Protein AF-A0A849X5H7-F1 (afdb_monomer)

Sequence (108 aa):
YPITALIFTGTVLFTLFVLSKVDNKVFGKMHEYEAWVVFRGGEPLARTQVMHAFQASDLELAHLMVTDSDEGVCQVHARYFTTEARHLRMQASLWGVPMVERIDIKVL

Foldseek 3Di:
DVVVVVVVVVVVVVVVVVVVVVCCVVQPFWWKKKKKWKFAAPDVVLVVQLVVLQVDVQKAWPDWDWDQDPRRIIIIITITTGHPVSVVVSVVSNVVRPGTPDMDMDID

Radius of gyration: 21.08 Å; Cα contacts (8 Å, |Δi|>4): 146; chains: 1; bounding box: 39×29×69 Å

Nearest PDB structures (foldseek):
  2wvd-assembly2_B  TM=7.084E-01  e=2.158E-05  Helicobacter pylori 26695
  2wve-assembly1_B  TM=6.774E-01  e=1.587E-05  Helicobacter pylori 26695
  2wvb-assembly1_B  TM=7.109E-01  e=3.316E-05  Helicobacter pylori 26695
  6mrj-assembly1_B  TM=7.290E-01  e=3.526E-05  Helicobacter pylori 26695
  3pht-assembly1_A-2  TM=7.326E-01  e=3.316E-05  Helicobacter pylori

Secondary structure (DSSP, 8-state):
-HHHHHHHHHHHHHHHHHHHHHHHHHS--PEEEEEEEEEESS-HHHHHHHHHHH--TT-EEEEEEEEE-TTSEEEEEEEEEE-HHHHHHHHHHHHTSTTEEEEEEEE-

pLDDT: mean 75.51, std 9.95, range [47.53, 88.44]

Mean predicted aligned error: 11.9 Å

Structure (mmCIF, N/CA/C/O backbone):
data_AF-A0A849X5H7-F1
#
_entry.id   AF-A0A849X5H7-F1
#
loop_
_atom_site.group_PDB
_atom_site.id
_atom_site.type_symbol
_atom_site.label_atom_id
_atom_site.label_alt_id
_atom_site.label_comp_id
_atom_site.label_asym_id
_atom_site.label_entity_id
_atom_site.label_seq_id
_atom_site.pdbx_PDB_ins_code
_atom_site.Cartn_x
_atom_site.Cartn_y
_atom_site.Cartn_z
_atom_site.occupancy
_atom_site.B_iso_or_equiv
_atom_site.auth_seq_id
_atom_site.auth_comp_id
_atom_site.auth_asym_id
_atom_site.auth_atom_id
_atom_site.pdbx_PDB_model_num
ATOM 1 N N . TYR A 1 1 ? 24.917 -16.546 -45.394 1.00 59.28 1 TYR A N 1
ATOM 2 C CA . TYR A 1 1 ? 25.220 -16.459 -43.951 1.00 59.28 1 TYR A CA 1
ATOM 3 C C . TYR A 1 1 ? 25.167 -15.054 -43.325 1.00 59.28 1 TYR A C 1
ATOM 5 O O . TYR A 1 1 ? 24.784 -15.004 -42.163 1.00 59.28 1 TYR A O 1
ATOM 13 N N . PRO A 1 2 ? 25.469 -13.915 -43.996 1.00 67.19 2 PRO A N 1
ATOM 14 C CA . PRO A 1 2 ? 25.395 -12.601 -43.327 1.00 67.19 2 PRO A CA 1
ATOM 15 C C . PRO A 1 2 ? 23.954 -12.094 -43.131 1.00 67.19 2 PRO A C 1
ATOM 17 O O . PRO A 1 2 ? 23.637 -11.479 -42.119 1.00 67.19 2 PRO A O 1
ATOM 20 N N . ILE A 1 3 ? 23.054 -12.418 -44.065 1.00 68.31 3 ILE A N 1
ATOM 21 C CA . ILE A 1 3 ? 21.649 -11.975 -44.045 1.00 68.31 3 ILE A CA 1
ATOM 22 C C . ILE A 1 3 ? 20.880 -12.609 -42.876 1.00 68.31 3 ILE A C 1
ATOM 24 O O . ILE A 1 3 ? 20.147 -11.930 -42.167 1.00 68.31 3 ILE A O 1
ATOM 28 N N . THR A 1 4 ? 21.095 -13.901 -42.623 1.00 68.50 4 THR A N 1
ATOM 29 C CA . THR A 1 4 ? 20.470 -14.631 -41.510 1.00 68.50 4 THR A CA 1
ATOM 30 C C . THR A 1 4 ? 20.924 -14.118 -40.144 1.00 68.50 4 THR A C 1
ATOM 32 O O . THR A 1 4 ? 20.111 -14.048 -39.229 1.00 68.50 4 THR A O 1
ATOM 35 N N . ALA A 1 5 ? 22.190 -13.707 -40.012 1.00 68.31 5 ALA A N 1
ATOM 36 C CA . ALA A 1 5 ? 22.697 -13.094 -38.785 1.00 68.31 5 ALA A CA 1
ATOM 37 C C . ALA A 1 5 ? 22.058 -11.718 -38.539 1.00 68.31 5 ALA A C 1
ATOM 39 O O . ALA A 1 5 ? 21.645 -11.426 -37.424 1.00 68.31 5 ALA A O 1
ATOM 40 N N . LEU A 1 6 ? 21.896 -10.912 -39.591 1.00 71.88 6 LEU A N 1
ATOM 41 C CA . LEU A 1 6 ? 21.296 -9.580 -39.503 1.00 71.88 6 LEU A CA 1
ATOM 42 C C . LEU A 1 6 ? 19.806 -9.638 -39.132 1.00 71.88 6 LEU A C 1
ATOM 44 O O . LEU A 1 6 ? 19.346 -8.861 -38.295 1.00 71.88 6 LEU A O 1
ATOM 48 N N . ILE A 1 7 ? 19.077 -10.611 -39.690 1.00 75.88 7 ILE A N 1
ATOM 49 C CA . ILE A 1 7 ? 17.691 -10.897 -39.302 1.00 75.88 7 ILE A CA 1
ATOM 50 C C . ILE A 1 7 ? 17.639 -11.310 -37.829 1.00 75.88 7 ILE A C 1
ATOM 52 O O . ILE A 1 7 ? 16.872 -10.718 -37.076 1.00 75.88 7 ILE A O 1
ATOM 56 N N . PHE A 1 8 ? 18.494 -12.249 -37.401 1.00 77.81 8 PHE A N 1
ATOM 57 C CA . PHE A 1 8 ? 18.531 -12.730 -36.018 1.00 77.81 8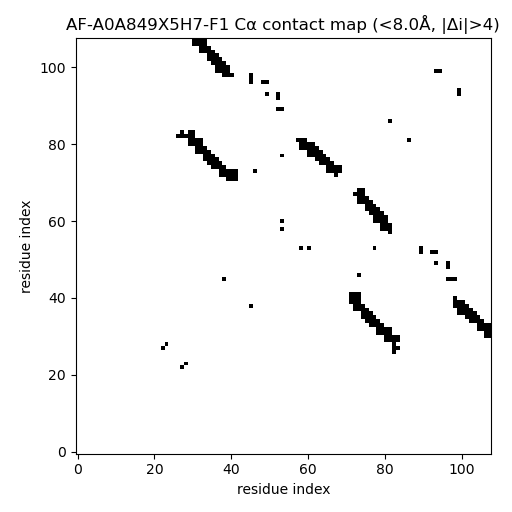 PHE A CA 1
ATOM 58 C C . PHE A 1 8 ? 18.783 -11.594 -35.017 1.00 77.81 8 PHE A C 1
ATOM 60 O O . PHE A 1 8 ? 18.003 -11.420 -34.081 1.00 77.81 8 PHE A O 1
ATOM 67 N N . THR A 1 9 ? 19.806 -10.766 -35.247 1.00 77.81 9 THR A N 1
ATOM 68 C CA . THR A 1 9 ? 20.123 -9.618 -34.386 1.00 77.81 9 THR A CA 1
ATOM 69 C C . THR A 1 9 ? 18.980 -8.603 -34.344 1.00 77.81 9 THR A C 1
ATOM 71 O O . THR A 1 9 ? 18.647 -8.110 -33.267 1.00 77.81 9 THR A O 1
ATOM 74 N N . GLY A 1 10 ? 18.328 -8.337 -35.482 1.00 80.38 10 GLY A N 1
ATOM 75 C CA . GLY A 1 10 ? 17.154 -7.467 -35.551 1.00 80.38 10 GLY A CA 1
ATOM 76 C C . GLY A 1 10 ? 15.984 -7.991 -34.717 1.00 80.38 10 GLY A C 1
ATOM 77 O O . GLY A 1 10 ? 15.417 -7.248 -33.918 1.00 80.38 10 GLY A O 1
ATOM 78 N N . THR A 1 11 ? 15.664 -9.284 -34.827 1.00 80.94 11 THR A N 1
ATOM 79 C CA . THR A 1 11 ? 14.618 -9.913 -34.004 1.00 80.94 11 THR A CA 1
ATOM 80 C C . THR A 1 11 ? 14.959 -9.918 -32.521 1.00 80.94 11 THR A C 1
ATOM 82 O O . THR A 1 11 ? 14.075 -9.652 -31.711 1.00 80.94 11 THR A O 1
ATOM 85 N N . VAL A 1 12 ? 16.215 -10.163 -32.136 1.00 82.62 12 VAL A N 1
ATOM 86 C CA . VAL A 1 12 ? 16.622 -10.157 -30.721 1.00 82.62 12 VAL A CA 1
ATOM 87 C C . VAL A 1 12 ? 16.511 -8.749 -30.138 1.00 82.62 12 VAL A C 1
ATOM 89 O O . VAL A 1 12 ? 15.903 -8.579 -29.084 1.00 82.62 12 VAL A O 1
ATOM 92 N N . LEU A 1 13 ? 17.003 -7.725 -30.841 1.00 80.12 13 LEU A N 1
ATOM 93 C CA . LEU A 1 13 ? 16.878 -6.330 -30.406 1.00 80.12 13 LEU A CA 1
ATOM 94 C C . LEU A 1 13 ? 15.419 -5.874 -30.343 1.00 80.12 13 LEU A C 1
ATOM 96 O O . LEU A 1 13 ? 15.034 -5.200 -29.393 1.00 80.12 13 LEU A O 1
ATOM 100 N N . PHE A 1 14 ? 14.593 -6.271 -31.312 1.00 79.31 14 PHE A N 1
ATOM 101 C CA . PHE A 1 14 ? 13.166 -5.961 -31.299 1.00 79.31 14 PHE A CA 1
ATOM 102 C C . PHE A 1 14 ? 12.450 -6.650 -30.135 1.00 79.31 14 PHE A C 1
ATOM 104 O O . PHE A 1 14 ? 11.667 -6.014 -29.437 1.00 79.31 14 PHE A O 1
ATOM 111 N N . THR A 1 15 ? 12.763 -7.919 -29.865 1.00 77.50 15 THR A N 1
ATOM 112 C CA . THR A 1 15 ? 12.190 -8.655 -28.730 1.00 77.50 15 THR A CA 1
ATOM 113 C C . THR A 1 15 ? 12.609 -8.025 -27.406 1.00 77.50 15 THR A C 1
ATOM 115 O O . THR A 1 15 ? 11.761 -7.809 -26.550 1.00 77.50 15 THR A O 1
ATOM 118 N N . LEU A 1 16 ? 13.880 -7.642 -27.254 1.00 75.94 16 LEU A N 1
ATOM 119 C CA . LEU A 1 16 ? 14.368 -6.929 -26.071 1.00 75.94 16 LEU A CA 1
ATOM 120 C C . LEU A 1 16 ? 13.740 -5.538 -25.926 1.00 75.94 16 LEU A C 1
ATOM 122 O O . LEU A 1 16 ? 13.417 -5.129 -24.816 1.00 75.94 16 LEU A O 1
ATOM 126 N N . PHE A 1 17 ? 13.517 -4.817 -27.026 1.0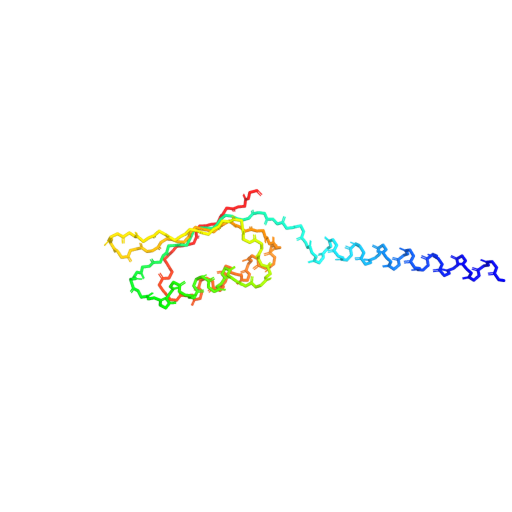0 75.31 17 PHE A N 1
ATOM 127 C CA . PHE A 1 17 ? 12.853 -3.514 -27.013 1.00 75.31 17 PHE A CA 1
ATOM 128 C C . PHE A 1 17 ? 11.374 -3.627 -26.634 1.00 75.31 17 PHE A C 1
ATOM 130 O O . PHE A 1 17 ? 10.880 -2.836 -25.832 1.00 75.31 17 PHE A O 1
ATOM 137 N N . VAL A 1 18 ? 10.667 -4.618 -27.182 1.00 70.88 18 VAL A N 1
ATOM 138 C CA . VAL A 1 18 ? 9.273 -4.902 -26.830 1.00 70.88 18 VAL A CA 1
ATOM 139 C C . VAL A 1 18 ? 9.188 -5.359 -25.383 1.00 70.88 18 VAL A C 1
ATOM 141 O O . VAL A 1 18 ? 8.353 -4.830 -24.662 1.00 70.88 18 VAL A O 1
ATOM 144 N N . LEU A 1 19 ? 10.075 -6.248 -24.928 1.00 62.44 19 LEU A N 1
ATOM 145 C CA . LEU A 1 19 ? 10.157 -6.635 -23.523 1.00 62.44 19 LEU A CA 1
ATOM 146 C C . LEU A 1 19 ? 10.424 -5.416 -22.647 1.00 62.44 19 LEU A C 1
ATOM 148 O O . LEU A 1 19 ? 9.649 -5.195 -21.742 1.00 62.44 19 LEU A O 1
ATOM 152 N N . SER A 1 20 ? 11.388 -4.552 -22.967 1.00 59.03 20 SER A N 1
ATOM 153 C CA . SER A 1 20 ? 11.660 -3.319 -22.211 1.00 59.03 20 SER A CA 1
ATOM 154 C C . SER A 1 20 ? 10.470 -2.349 -22.187 1.00 59.03 20 SER A C 1
ATOM 156 O O . SER A 1 20 ? 10.182 -1.734 -21.163 1.00 59.03 20 SER A O 1
ATOM 158 N N . LYS A 1 21 ? 9.734 -2.215 -23.294 1.00 59.50 21 LYS A N 1
ATOM 159 C CA . LYS A 1 21 ? 8.521 -1.385 -23.372 1.00 59.50 21 LYS A CA 1
ATOM 160 C C . LYS A 1 21 ? 7.347 -1.998 -22.619 1.00 59.50 21 LYS A C 1
ATOM 162 O O . LYS A 1 21 ? 6.560 -1.245 -22.058 1.00 59.50 21 LYS A O 1
ATOM 167 N N . VAL A 1 22 ? 7.208 -3.321 -22.637 1.00 56.09 22 VAL A N 1
ATOM 168 C CA . VAL A 1 22 ? 6.199 -4.063 -21.876 1.00 56.09 22 VAL A CA 1
ATOM 169 C C . VAL A 1 22 ? 6.542 -4.011 -20.396 1.00 56.09 22 VAL A C 1
ATOM 171 O O . VAL A 1 22 ? 5.661 -3.706 -19.612 1.00 56.09 22 VAL A O 1
ATOM 174 N N . ASP A 1 23 ? 7.807 -4.173 -20.026 1.00 49.28 23 ASP A N 1
ATOM 175 C CA . ASP A 1 23 ? 8.326 -4.017 -18.669 1.00 49.28 23 ASP A CA 1
ATOM 176 C C . ASP A 1 23 ? 7.982 -2.616 -18.151 1.00 4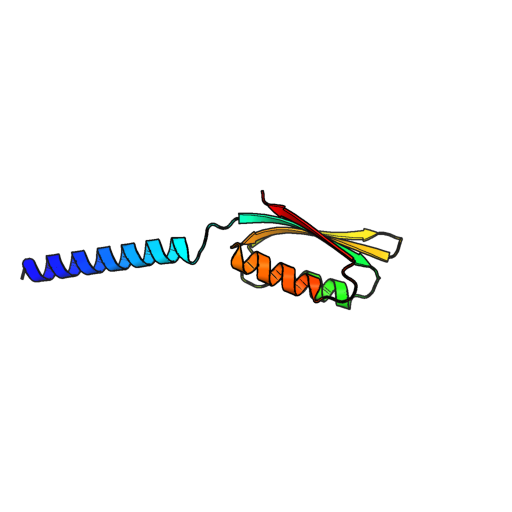9.28 23 ASP A C 1
ATOM 178 O O . ASP A 1 23 ? 7.231 -2.479 -17.201 1.00 49.28 23 ASP A O 1
ATOM 182 N N . ASN A 1 24 ? 8.293 -1.559 -18.903 1.00 49.31 24 ASN A N 1
ATOM 183 C CA . ASN A 1 24 ? 7.961 -0.176 -18.530 1.00 49.31 24 ASN A CA 1
ATOM 184 C C . ASN A 1 24 ? 6.443 0.147 -18.530 1.00 49.31 24 ASN A C 1
ATOM 186 O O . ASN A 1 24 ? 6.010 1.162 -17.986 1.00 49.31 24 ASN A O 1
ATOM 190 N N . LYS A 1 25 ? 5.613 -0.687 -19.173 1.00 48.47 25 LYS A N 1
ATOM 191 C CA . LYS A 1 25 ? 4.146 -0.526 -19.237 1.00 48.47 25 LYS A CA 1
ATOM 192 C C . LYS A 1 25 ? 3.409 -1.426 -18.234 1.00 48.47 25 LYS A C 1
ATOM 194 O O . LYS A 1 25 ? 2.271 -1.122 -17.892 1.00 48.47 25 LYS A O 1
ATOM 199 N N . VAL A 1 26 ? 4.043 -2.507 -17.773 1.00 47.53 26 VAL A N 1
ATOM 200 C CA . VAL A 1 26 ? 3.524 -3.496 -16.812 1.00 47.53 26 VAL A CA 1
ATOM 201 C C . VAL A 1 26 ? 4.079 -3.231 -15.406 1.00 47.53 26 VAL A C 1
ATOM 203 O O . VAL A 1 26 ? 3.306 -3.238 -14.453 1.00 47.53 26 VAL A O 1
ATOM 206 N N . PHE A 1 27 ? 5.353 -2.851 -15.271 1.00 49.28 27 PHE A N 1
ATOM 207 C CA . PHE A 1 27 ? 5.927 -2.151 -14.110 1.00 49.28 27 PHE A CA 1
ATOM 208 C C . PHE A 1 27 ? 5.587 -0.662 -14.170 1.00 49.28 27 PHE A C 1
ATOM 210 O O . PHE A 1 27 ? 6.461 0.202 -14.086 1.00 49.28 27 PHE A O 1
ATOM 217 N N . GLY A 1 28 ? 4.298 -0.367 -14.384 1.00 55.34 28 GLY A N 1
ATOM 218 C CA . GLY A 1 28 ? 3.779 0.991 -14.475 1.00 55.34 28 GLY A CA 1
ATOM 219 C C . GLY A 1 28 ? 4.398 1.853 -13.386 1.00 55.34 28 GLY A C 1
ATOM 220 O O . GLY A 1 28 ? 4.374 1.442 -12.230 1.00 55.34 28 GLY A O 1
ATOM 221 N N . LYS A 1 29 ? 5.019 2.967 -13.804 1.00 65.25 29 LYS A N 1
ATOM 222 C CA . LYS A 1 29 ? 5.744 3.943 -12.976 1.00 65.25 29 LYS A CA 1
ATOM 223 C C . LYS A 1 29 ? 5.402 3.779 -11.499 1.00 65.25 29 LYS A C 1
ATOM 225 O O . LYS A 1 29 ? 4.270 4.049 -11.105 1.00 65.25 29 LYS A O 1
ATOM 230 N N . MET A 1 30 ? 6.352 3.281 -10.712 1.00 71.81 30 MET A N 1
ATOM 231 C CA . MET A 1 30 ? 6.138 3.210 -9.275 1.00 71.81 30 MET A CA 1
ATOM 232 C C . MET A 1 30 ? 5.888 4.627 -8.777 1.00 71.81 30 MET A C 1
ATOM 234 O O . MET A 1 30 ? 6.693 5.530 -9.008 1.00 71.81 30 MET A O 1
ATOM 238 N N . HIS A 1 31 ? 4.731 4.812 -8.163 1.00 75.94 31 HIS A N 1
ATOM 239 C CA . HIS A 1 31 ? 4.358 6.052 -7.525 1.00 75.94 31 HIS A CA 1
ATOM 240 C C . HIS A 1 31 ? 4.643 5.919 -6.044 1.00 75.94 31 HIS A C 1
ATOM 242 O O . HIS A 1 31 ? 4.489 4.846 -5.449 1.00 75.94 31 HIS A O 1
ATOM 248 N N . GLU A 1 32 ? 5.087 7.023 -5.471 1.00 84.00 32 GLU A N 1
ATOM 249 C CA . GLU A 1 32 ? 5.252 7.125 -4.044 1.00 84.00 32 GLU A CA 1
ATOM 250 C C . GLU A 1 32 ? 3.899 7.460 -3.420 1.00 84.00 32 GLU A C 1
ATOM 252 O O . GLU A 1 32 ? 3.248 8.441 -3.784 1.00 84.00 32 GLU A O 1
ATOM 257 N N . TYR A 1 33 ? 3.465 6.619 -2.489 1.00 84.38 33 TYR A N 1
ATOM 258 C CA . TYR A 1 33 ? 2.233 6.811 -1.746 1.00 84.38 33 TYR A CA 1
ATOM 259 C C . TYR A 1 33 ? 2.541 6.955 -0.266 1.00 84.38 33 TYR A C 1
ATOM 261 O O . TYR A 1 33 ? 3.378 6.251 0.301 1.00 84.38 33 TYR A O 1
ATOM 269 N N . GLU A 1 34 ? 1.801 7.847 0.367 1.00 87.44 34 GLU A N 1
ATOM 270 C CA . GLU A 1 34 ? 1.775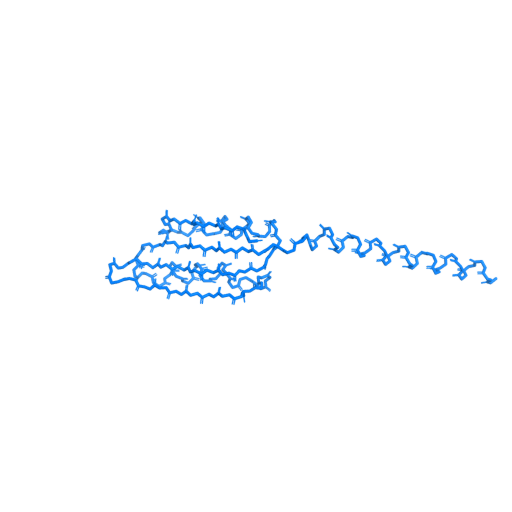 8.046 1.801 1.00 87.44 34 GLU A CA 1
ATOM 271 C C . GLU A 1 34 ? 0.343 7.795 2.280 1.00 87.44 34 GLU A C 1
ATOM 273 O O . GLU A 1 34 ? -0.595 8.446 1.820 1.00 87.44 34 GLU A O 1
ATOM 278 N N . ALA A 1 35 ? 0.155 6.802 3.146 1.00 86.50 35 ALA A N 1
ATOM 279 C CA . ALA A 1 35 ? -1.147 6.388 3.648 1.00 86.50 35 ALA A CA 1
ATOM 280 C C . ALA A 1 35 ? -1.213 6.516 5.171 1.00 86.50 35 ALA A C 1
ATOM 282 O O . ALA A 1 35 ? -0.300 6.095 5.883 1.00 86.50 35 ALA A O 1
ATOM 283 N N . TRP A 1 36 ? -2.333 7.040 5.659 1.00 88.44 36 TRP A N 1
ATOM 284 C CA . TRP A 1 36 ? -2.706 7.071 7.066 1.00 88.44 36 TRP A CA 1
ATOM 285 C C . TRP A 1 36 ? -3.991 6.274 7.235 1.00 88.44 36 TRP A C 1
ATOM 287 O O . TRP A 1 36 ? -5.034 6.636 6.695 1.00 88.44 36 TRP A O 1
ATOM 297 N N . VAL A 1 37 ? -3.914 5.184 7.985 1.00 86.06 37 VAL A N 1
ATOM 298 C CA . VAL A 1 37 ? -5.059 4.337 8.311 1.00 86.06 37 VAL A CA 1
ATOM 299 C C . VAL A 1 37 ? -5.371 4.526 9.783 1.00 86.06 37 VAL A C 1
ATOM 301 O O . VAL A 1 37 ? 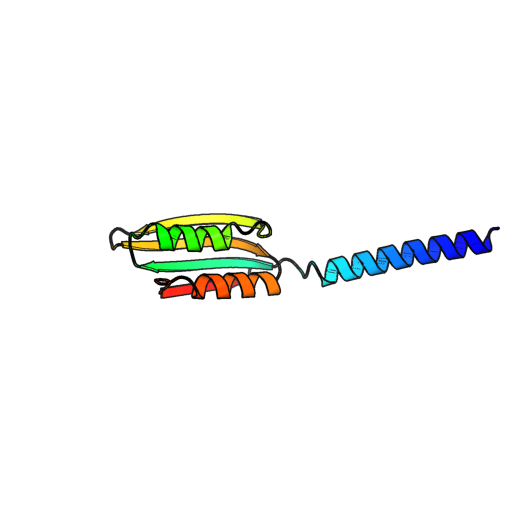-4.512 4.289 10.628 1.00 86.06 37 VAL A O 1
ATOM 304 N N . VAL A 1 38 ? -6.590 4.954 10.086 1.00 85.94 38 VAL A N 1
ATOM 305 C CA . VAL A 1 38 ? -7.103 5.094 11.448 1.00 85.94 38 VAL A CA 1
ATOM 306 C C . VAL A 1 38 ? -8.145 4.010 11.668 1.00 85.94 38 VAL A C 1
ATOM 308 O O . VAL A 1 38 ? -9.115 3.900 10.913 1.00 85.94 38 VAL A O 1
ATOM 311 N N . PHE A 1 39 ? -7.940 3.205 12.703 1.00 84.00 39 PHE A N 1
ATOM 312 C CA . PHE A 1 39 ? -8.890 2.187 13.124 1.00 84.00 39 PHE A CA 1
ATOM 313 C C . PHE A 1 39 ? -9.061 2.206 14.637 1.00 84.00 39 PHE A C 1
ATOM 315 O O . PHE A 1 39 ? -8.142 2.528 15.396 1.00 84.00 39 PHE A O 1
ATOM 322 N N . ARG A 1 40 ? -10.275 1.880 15.072 1.00 74.56 40 ARG A N 1
ATOM 323 C CA . ARG A 1 40 ? -10.640 1.888 16.484 1.00 74.56 40 ARG A CA 1
ATOM 324 C C . ARG A 1 40 ? -10.462 0.499 17.079 1.00 74.56 40 ARG A C 1
ATOM 326 O O . ARG A 1 40 ? -10.932 -0.485 16.521 1.00 74.56 40 ARG A O 1
ATOM 333 N N . GLY A 1 41 ? -9.866 0.443 18.260 1.00 60.84 41 GLY A N 1
ATOM 334 C CA . GLY A 1 41 ? -9.942 -0.697 19.159 1.00 60.84 41 GLY A CA 1
ATOM 335 C C . GLY A 1 41 ? -8.621 -1.429 19.338 1.00 60.84 41 GLY A C 1
ATOM 336 O O . GLY A 1 41 ? -7.968 -1.822 18.375 1.00 60.84 41 GLY A O 1
ATOM 337 N N . GLY A 1 42 ? -8.286 -1.682 20.607 1.00 58.88 42 GLY A N 1
ATOM 338 C CA . GLY A 1 42 ? -7.194 -2.541 21.071 1.00 58.88 42 GLY A CA 1
ATOM 339 C C . GLY A 1 42 ? -7.374 -4.028 20.743 1.00 58.88 42 GLY A C 1
ATOM 340 O O . GLY A 1 42 ? -7.013 -4.883 21.549 1.00 58.88 42 GLY A O 1
ATOM 341 N N . GLU A 1 43 ? -7.941 -4.345 19.577 1.00 63.34 43 GLU A N 1
ATOM 342 C CA . GLU A 1 43 ? -8.049 -5.702 19.069 1.00 63.34 43 GLU A CA 1
ATOM 343 C C . GLU A 1 43 ? -6.834 -5.991 18.167 1.00 63.34 43 GLU A C 1
ATOM 345 O O . GLU A 1 43 ? -6.686 -5.393 17.094 1.00 63.34 43 GLU A O 1
ATOM 350 N N . PRO A 1 44 ? -5.932 -6.905 18.568 1.00 69.94 44 PRO A N 1
ATOM 351 C CA . PRO A 1 44 ? -4.691 -7.163 17.835 1.00 69.94 44 PRO A CA 1
ATOM 352 C C . PRO A 1 44 ? -4.940 -7.665 16.403 1.00 69.94 44 PRO A C 1
ATOM 354 O O . PRO A 1 44 ? -4.083 -7.502 15.538 1.00 69.94 44 PRO A O 1
ATOM 357 N N . LEU A 1 45 ? -6.127 -8.220 16.135 1.00 76.50 45 LEU A N 1
ATOM 358 C CA . LEU A 1 45 ? -6.552 -8.730 14.831 1.00 76.50 45 LEU A CA 1
ATOM 359 C C . LEU A 1 45 ? -6.620 -7.649 13.745 1.00 76.50 45 LEU A C 1
ATOM 361 O O . LEU A 1 45 ? -6.063 -7.854 12.666 1.00 76.50 45 LEU A O 1
ATOM 365 N N . ALA A 1 46 ? -7.248 -6.501 14.021 1.00 72.81 46 ALA A N 1
ATOM 366 C CA . ALA A 1 46 ? -7.375 -5.416 13.043 1.00 72.81 46 ALA A CA 1
ATOM 367 C C . ALA A 1 46 ? -5.995 -4.857 12.664 1.00 72.81 46 ALA A C 1
ATOM 369 O O . ALA A 1 46 ? -5.676 -4.691 11.484 1.00 72.81 46 ALA A O 1
ATOM 370 N N . ARG A 1 47 ? -5.121 -4.688 13.665 1.00 76.25 47 ARG A N 1
ATOM 371 C CA . ARG A 1 47 ? -3.724 -4.288 13.465 1.00 76.25 47 ARG A CA 1
ATOM 372 C C . ARG A 1 47 ? -2.971 -5.285 12.589 1.00 76.25 47 ARG A C 1
ATOM 374 O O . ARG A 1 47 ? -2.296 -4.869 11.652 1.00 76.25 47 ARG A O 1
ATOM 381 N N . THR A 1 48 ? -3.082 -6.587 12.857 1.00 80.19 48 THR A N 1
ATOM 382 C CA . THR A 1 48 ? -2.412 -7.608 12.039 1.00 80.19 48 THR A CA 1
ATOM 383 C C . THR A 1 48 ? -2.915 -7.601 10.597 1.00 80.19 48 THR A C 1
ATOM 385 O O . THR A 1 48 ? -2.100 -7.697 9.687 1.00 80.19 48 THR A O 1
ATOM 388 N N . GLN A 1 49 ? -4.219 -7.434 10.365 1.00 80.75 49 GLN A N 1
ATOM 389 C CA . GLN A 1 49 ? -4.781 -7.376 9.011 1.00 80.75 49 GLN A CA 1
ATOM 390 C C . GLN A 1 49 ? -4.299 -6.145 8.233 1.00 80.75 49 GLN A C 1
ATOM 392 O O . GLN A 1 49 ? -3.882 -6.277 7.082 1.00 80.75 49 GLN A O 1
ATOM 397 N N . VAL A 1 50 ? -4.277 -4.969 8.871 1.00 80.19 50 VAL A N 1
ATOM 398 C CA . VAL A 1 50 ? -3.741 -3.737 8.270 1.00 80.19 50 VAL A CA 1
ATOM 399 C C . VAL A 1 50 ? -2.249 -3.892 7.969 1.00 80.19 50 VAL A C 1
ATOM 401 O O . VAL A 1 50 ? -1.811 -3.610 6.857 1.00 80.19 50 VAL A O 1
ATOM 404 N N . MET A 1 51 ? -1.460 -4.409 8.916 1.00 80.62 51 MET A N 1
ATOM 405 C CA . MET A 1 51 ? -0.032 -4.653 8.692 1.00 80.62 51 MET A CA 1
ATOM 406 C C . MET A 1 51 ? 0.215 -5.681 7.583 1.00 80.62 51 MET A C 1
ATOM 408 O O . MET A 1 51 ? 1.114 -5.485 6.772 1.00 80.62 51 MET A O 1
ATOM 412 N N . HIS A 1 52 ? -0.595 -6.736 7.497 1.00 82.06 52 HIS A N 1
ATOM 413 C CA . HIS A 1 52 ? -0.494 -7.740 6.440 1.00 82.06 52 HIS A CA 1
ATOM 414 C C . HIS A 1 52 ? -0.825 -7.157 5.058 1.00 82.06 52 HIS A C 1
ATOM 416 O O . HIS A 1 52 ? -0.188 -7.520 4.072 1.00 82.06 52 HIS A O 1
ATOM 422 N N . ALA A 1 53 ? -1.773 -6.217 4.974 1.00 80.19 53 ALA A N 1
ATOM 423 C CA . ALA A 1 53 ? -2.067 -5.508 3.729 1.00 80.19 53 ALA A CA 1
ATOM 424 C C . ALA A 1 53 ? -0.863 -4.681 3.237 1.00 80.19 53 ALA A C 1
ATOM 426 O O . ALA A 1 53 ? -0.620 -4.614 2.033 1.00 80.19 53 ALA A O 1
ATOM 427 N N . PHE A 1 54 ? -0.081 -4.107 4.158 1.00 77.62 54 PHE A N 1
ATOM 428 C CA . PHE A 1 54 ? 1.148 -3.380 3.827 1.00 77.62 54 PHE A CA 1
ATOM 429 C C . PHE A 1 54 ? 2.354 -4.297 3.576 1.00 77.62 54 PHE A C 1
ATOM 431 O O . PHE A 1 54 ? 3.194 -3.968 2.749 1.00 77.62 54 PHE A O 1
ATOM 438 N N . GLN A 1 55 ? 2.441 -5.454 4.236 1.00 73.56 55 GLN A N 1
ATOM 439 C CA . GLN A 1 55 ? 3.535 -6.424 4.075 1.00 73.56 55 GLN A CA 1
ATOM 440 C C . GLN A 1 55 ? 3.405 -7.328 2.840 1.00 73.56 55 GLN A C 1
ATOM 442 O O . GLN A 1 55 ? 4.193 -8.264 2.682 1.00 73.56 55 GLN A O 1
ATOM 447 N N . ALA A 1 56 ? 2.434 -7.083 1.954 1.00 69.81 56 ALA A N 1
ATOM 448 C CA . ALA A 1 56 ? 2.367 -7.817 0.697 1.00 69.81 56 ALA A CA 1
ATOM 449 C C . ALA A 1 56 ? 3.705 -7.662 -0.054 1.00 69.81 56 ALA A C 1
ATOM 451 O O . ALA A 1 56 ? 4.216 -6.552 -0.190 1.00 69.81 56 ALA A O 1
ATOM 452 N N . SER A 1 57 ? 4.265 -8.781 -0.527 1.00 54.94 57 SER A N 1
ATOM 453 C CA . SER A 1 57 ? 5.664 -8.989 -0.974 1.00 54.94 57 SER A CA 1
ATOM 454 C C . SER A 1 57 ? 6.169 -8.084 -2.111 1.00 54.94 57 SER A C 1
ATOM 456 O O . SER A 1 57 ? 7.302 -8.212 -2.556 1.00 54.94 57 SER A O 1
ATOM 458 N N . ASP A 1 58 ? 5.307 -7.197 -2.585 1.00 64.44 58 ASP A N 1
ATOM 459 C CA . ASP A 1 58 ? 5.388 -6.396 -3.797 1.00 64.44 58 ASP A CA 1
ATOM 460 C C . ASP A 1 58 ? 5.344 -4.877 -3.510 1.00 64.44 58 ASP A C 1
ATOM 462 O O . ASP A 1 58 ? 5.231 -4.072 -4.443 1.00 64.44 58 ASP A O 1
ATOM 466 N N . LEU A 1 59 ? 5.360 -4.490 -2.228 1.00 71.75 59 LEU A N 1
ATOM 467 C CA . LEU A 1 59 ? 5.395 -3.112 -1.737 1.00 71.75 59 LEU A CA 1
ATOM 468 C C . LEU A 1 59 ? 6.797 -2.776 -1.239 1.00 71.75 59 LEU A C 1
ATOM 470 O O . LEU A 1 59 ? 7.283 -3.369 -0.275 1.00 71.75 59 LEU A O 1
ATOM 474 N N . GLU A 1 60 ? 7.429 -1.780 -1.851 1.00 77.75 60 GLU A N 1
ATOM 475 C CA . GLU A 1 60 ? 8.668 -1.222 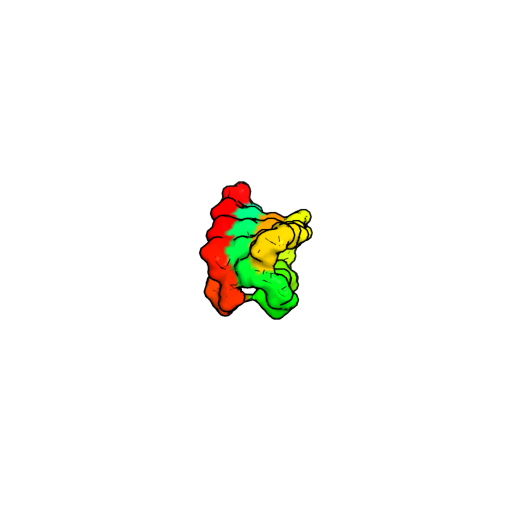-1.317 1.00 77.75 60 GLU A CA 1
ATOM 476 C C . GLU A 1 60 ? 8.312 -0.229 -0.207 1.00 77.75 60 GLU A C 1
ATOM 478 O O . GLU A 1 60 ? 8.051 0.949 -0.448 1.00 77.75 60 GLU A O 1
ATOM 483 N N . LEU A 1 61 ? 8.224 -0.733 1.024 1.00 78.31 61 LEU A N 1
ATOM 484 C CA . LEU A 1 61 ? 7.973 0.071 2.217 1.00 78.31 61 LEU A CA 1
ATOM 485 C C . LEU A 1 61 ? 9.191 0.941 2.547 1.00 78.31 61 LEU A C 1
ATOM 487 O O . LEU A 1 61 ? 10.243 0.438 2.933 1.00 78.31 61 LEU A O 1
ATOM 491 N N . ALA A 1 62 ? 9.017 2.255 2.450 1.00 78.25 62 ALA A N 1
ATOM 492 C CA . ALA A 1 62 ? 9.997 3.247 2.877 1.00 78.25 62 ALA A CA 1
ATOM 493 C C . ALA A 1 62 ? 9.853 3.592 4.365 1.00 78.25 62 ALA A C 1
ATOM 495 O O . ALA A 1 62 ? 10.839 3.859 5.048 1.00 78.25 62 ALA A O 1
ATOM 496 N N . HIS A 1 63 ? 8.618 3.601 4.872 1.00 80.06 63 HIS A N 1
ATOM 497 C CA . HIS A 1 63 ? 8.317 3.920 6.264 1.00 80.06 63 HIS A CA 1
ATOM 498 C C . HIS A 1 63 ? 7.050 3.195 6.714 1.00 80.06 63 HIS A C 1
ATOM 500 O O . HIS A 1 63 ? 6.070 3.157 5.973 1.00 80.06 63 HIS A O 1
ATOM 506 N N . LEU A 1 64 ? 7.055 2.649 7.930 1.00 82.31 64 LEU A N 1
ATOM 507 C CA . LEU A 1 64 ? 5.870 2.100 8.582 1.00 82.31 64 LEU A CA 1
ATOM 508 C C . LEU A 1 64 ? 5.930 2.434 10.068 1.00 82.31 64 LEU A C 1
ATOM 510 O O . LEU A 1 64 ? 6.810 1.954 10.780 1.00 82.31 64 LEU A O 1
ATOM 514 N N . MET A 1 65 ? 4.985 3.240 10.528 1.00 81.25 65 MET A N 1
ATOM 515 C CA . MET A 1 65 ? 4.840 3.623 11.923 1.00 81.25 65 MET A CA 1
ATOM 516 C C . MET A 1 65 ? 3.443 3.252 12.397 1.00 81.25 65 MET A C 1
ATOM 518 O O . MET A 1 65 ? 2.456 3.468 11.696 1.00 81.25 65 MET A O 1
ATOM 522 N N . VAL A 1 66 ? 3.372 2.684 13.595 1.00 82.38 66 VAL A N 1
ATOM 523 C CA . VAL A 1 66 ? 2.114 2.405 14.282 1.00 82.38 66 VAL A CA 1
ATOM 524 C C . VAL A 1 66 ? 2.101 3.252 15.541 1.00 82.38 66 VAL A C 1
ATOM 52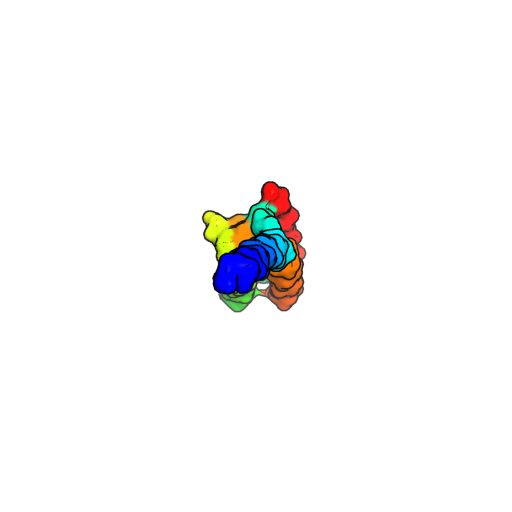6 O O . VAL A 1 66 ? 3.005 3.135 16.368 1.00 82.38 66 VAL A O 1
ATOM 529 N N . THR A 1 67 ? 1.103 4.114 15.653 1.00 81.38 67 THR A N 1
ATOM 530 C CA . THR A 1 67 ? 0.885 4.979 16.804 1.00 81.38 67 THR A CA 1
ATOM 531 C C . THR A 1 67 ? -0.394 4.530 17.483 1.00 81.38 67 THR A C 1
ATOM 533 O O . THR A 1 67 ? -1.473 4.619 16.900 1.00 81.38 67 THR A O 1
ATOM 536 N N . ASP A 1 68 ? -0.263 4.052 18.714 1.00 75.88 68 ASP A N 1
ATOM 537 C CA . ASP A 1 68 ? -1.398 3.703 19.558 1.00 75.88 68 ASP A CA 1
ATOM 538 C C . ASP A 1 68 ? -1.687 4.911 20.467 1.00 75.88 68 ASP A C 1
ATOM 540 O O . ASP A 1 68 ? -0.788 5.420 21.139 1.00 75.88 68 ASP A O 1
ATOM 544 N N . SER A 1 69 ? -2.919 5.419 20.438 1.00 73.00 69 SER A N 1
ATOM 545 C CA . SER A 1 69 ? -3.386 6.471 21.347 1.00 73.00 69 SER A CA 1
ATOM 546 C C . SER A 1 69 ? -4.036 5.848 22.583 1.00 73.00 69 SER A C 1
ATOM 548 O O . SER A 1 69 ? -4.715 4.823 22.470 1.00 73.00 69 SER A O 1
ATOM 550 N N . ASP A 1 70 ? -3.895 6.495 23.745 1.00 62.75 70 ASP A N 1
ATOM 551 C CA . ASP A 1 70 ? -4.481 6.053 25.026 1.00 62.75 70 ASP A CA 1
ATOM 552 C C . ASP A 1 70 ? -6.015 5.882 24.967 1.00 62.75 70 ASP A C 1
ATOM 554 O O . ASP A 1 70 ? -6.596 5.136 25.751 1.00 62.75 70 ASP A O 1
ATOM 558 N N . GLU A 1 71 ? -6.685 6.508 23.995 1.00 67.94 71 GLU A N 1
ATOM 559 C CA . GLU A 1 71 ? -8.132 6.382 23.758 1.00 67.94 71 GLU A CA 1
ATOM 560 C C . GLU A 1 71 ? -8.532 5.119 22.963 1.00 67.94 71 GLU A C 1
ATOM 562 O O . GLU A 1 71 ? -9.680 4.977 22.535 1.00 67.94 71 GLU A O 1
ATOM 567 N N . GLY A 1 72 ? -7.596 4.191 22.736 1.00 68.19 72 GLY A N 1
ATOM 568 C CA . GLY A 1 72 ? -7.841 2.958 21.983 1.00 68.19 72 GLY A CA 1
ATOM 569 C C . GLY A 1 72 ? -7.981 3.184 20.476 1.00 68.19 72 GLY A C 1
ATOM 570 O O . GLY A 1 72 ? -8.572 2.357 19.783 1.00 68.19 72 GLY A O 1
ATOM 571 N N . VAL A 1 73 ? -7.463 4.300 19.965 1.00 74.56 73 VAL A N 1
ATOM 572 C CA . VAL A 1 73 ? -7.388 4.604 18.531 1.00 74.56 73 VAL A CA 1
ATOM 573 C C . VAL A 1 73 ? -5.988 4.256 18.047 1.00 74.56 73 VAL A C 1
ATOM 575 O O . VAL A 1 73 ? -5.006 4.789 18.562 1.00 74.56 73 VAL A O 1
ATOM 578 N N . CYS A 1 74 ? -5.898 3.373 17.058 1.00 80.25 74 CYS A N 1
ATOM 579 C CA . CYS A 1 74 ? -4.636 3.004 16.434 1.00 80.25 74 CYS A CA 1
ATOM 580 C C . CYS A 1 74 ? -4.519 3.718 15.087 1.00 80.25 74 CYS A C 1
ATOM 582 O O . CYS A 1 74 ? -5.453 3.722 14.279 1.00 80.25 74 CYS A O 1
ATOM 584 N N . GLN A 1 75 ? -3.354 4.297 14.829 1.00 84.12 75 GLN A N 1
ATOM 585 C CA . GLN A 1 75 ? -3.029 4.930 13.562 1.00 84.12 75 GLN A CA 1
ATOM 586 C C . GLN A 1 75 ? -1.817 4.245 12.939 1.00 84.12 75 GLN A C 1
ATOM 588 O O . GLN A 1 75 ? -0.759 4.142 13.554 1.00 84.12 75 GLN A O 1
ATOM 593 N N . VAL A 1 76 ? -1.955 3.803 11.693 1.00 85.38 76 VAL A N 1
ATOM 594 C CA . VAL A 1 76 ? -0.855 3.264 10.891 1.00 85.38 76 VAL A CA 1
ATOM 595 C C . VAL A 1 76 ? -0.501 4.279 9.820 1.00 85.38 76 VAL A C 1
ATOM 597 O O . VAL A 1 76 ? -1.331 4.630 8.985 1.00 85.38 76 VAL A O 1
ATOM 600 N N . HIS A 1 77 ? 0.740 4.747 9.847 1.00 87.81 77 HIS A N 1
ATOM 601 C CA . HIS A 1 77 ? 1.324 5.588 8.813 1.00 87.81 77 HIS A CA 1
ATOM 602 C C . HIS A 1 77 ? 2.296 4.756 7.987 1.00 87.81 77 HIS A C 1
ATOM 604 O O . HIS A 1 77 ? 3.253 4.204 8.526 1.00 87.81 77 HIS A O 1
ATOM 610 N N . ALA A 1 78 ? 2.049 4.659 6.686 1.00 86.25 78 ALA A N 1
ATOM 611 C CA . ALA A 1 78 ? 2.875 3.895 5.766 1.00 86.25 78 ALA A CA 1
ATOM 612 C C . ALA A 1 78 ? 3.275 4.754 4.564 1.00 86.25 78 ALA A C 1
ATOM 614 O O . ALA A 1 78 ? 2.421 5.348 3.910 1.00 86.25 78 ALA A O 1
ATOM 615 N N . ARG A 1 79 ? 4.567 4.772 4.240 1.00 87.94 79 ARG A N 1
ATOM 616 C CA . ARG A 1 79 ? 5.108 5.328 2.996 1.00 87.94 79 ARG A CA 1
ATOM 617 C C . ARG A 1 79 ? 5.647 4.178 2.164 1.00 87.94 79 ARG A C 1
ATOM 619 O O . ARG A 1 79 ? 6.473 3.411 2.659 1.00 87.94 79 ARG A O 1
ATOM 626 N N . TYR A 1 80 ? 5.162 4.028 0.940 1.00 86.50 80 TYR A N 1
ATOM 627 C CA . TYR A 1 80 ? 5.497 2.889 0.090 1.00 86.50 80 TYR A CA 1
ATOM 628 C C . TYR A 1 80 ? 5.524 3.262 -1.390 1.00 86.50 80 TYR A C 1
ATOM 630 O O . TYR A 1 80 ? 4.782 4.137 -1.836 1.00 86.50 80 TYR A O 1
ATOM 638 N N . PHE A 1 81 ? 6.347 2.550 -2.158 1.00 83.12 81 PHE A N 1
ATOM 639 C CA . PHE A 1 81 ? 6.363 2.639 -3.614 1.00 83.12 81 PHE A CA 1
ATOM 640 C C . PHE A 1 81 ? 5.608 1.458 -4.214 1.00 83.12 81 PHE A C 1
ATOM 642 O O . PHE A 1 81 ? 5.830 0.298 -3.857 1.00 83.12 81 PHE A O 1
ATOM 649 N N . THR A 1 82 ? 4.668 1.747 -5.113 1.00 83.12 82 THR A N 1
ATOM 650 C CA . THR A 1 82 ? 3.939 0.700 -5.834 1.00 83.12 82 THR A CA 1
ATOM 651 C C . THR A 1 82 ? 3.334 1.215 -7.136 1.00 83.12 82 THR A C 1
ATOM 653 O O . THR A 1 82 ? 3.303 2.411 -7.409 1.00 83.12 82 THR A O 1
ATOM 656 N N . THR A 1 83 ? 2.838 0.299 -7.962 1.00 82.38 83 THR A N 1
ATOM 657 C CA . THR A 1 83 ? 2.068 0.632 -9.170 1.00 82.38 83 THR A CA 1
ATOM 658 C C . THR A 1 83 ? 0.638 1.041 -8.795 1.00 82.38 83 THR A C 1
ATOM 660 O O . THR A 1 83 ? 0.059 0.437 -7.891 1.00 82.38 83 THR A O 1
ATOM 663 N N . GLU A 1 84 ? 0.007 1.948 -9.543 1.00 77.31 84 GLU A N 1
ATOM 664 C CA . GLU A 1 84 ? -1.370 2.415 -9.284 1.00 77.31 84 GLU A CA 1
ATOM 665 C C . GLU A 1 84 ? -2.394 1.268 -9.149 1.00 77.31 84 GLU A C 1
ATOM 667 O O . GLU A 1 84 ? -3.189 1.226 -8.211 1.00 77.31 84 GLU A O 1
ATOM 672 N N . ALA A 1 85 ? -2.320 0.259 -10.023 1.00 74.69 85 ALA A N 1
ATOM 673 C CA . ALA A 1 85 ? -3.213 -0.901 -9.964 1.00 74.69 85 ALA A CA 1
ATOM 674 C C . ALA A 1 85 ? -3.067 -1.713 -8.661 1.00 74.69 85 ALA A C 1
ATOM 676 O O . ALA A 1 85 ? -4.044 -2.274 -8.161 1.00 74.69 85 ALA A O 1
ATOM 677 N N . ARG A 1 86 ? -1.852 -1.791 -8.103 1.00 77.25 86 ARG A N 1
ATOM 678 C CA . ARG A 1 86 ? -1.586 -2.461 -6.819 1.00 77.25 86 ARG A CA 1
ATOM 679 C C . ARG A 1 86 ? -2.020 -1.599 -5.641 1.00 77.25 86 ARG A C 1
ATOM 681 O O . ARG A 1 86 ? -2.630 -2.134 -4.719 1.00 77.25 86 ARG A O 1
ATOM 688 N N . HIS A 1 87 ? -1.783 -0.290 -5.708 1.00 82.06 87 HIS A N 1
ATOM 689 C CA . HIS A 1 87 ? -2.284 0.664 -4.724 1.00 82.06 87 HIS A CA 1
ATOM 690 C C . HIS A 1 87 ? -3.805 0.529 -4.539 1.00 82.06 87 HIS A C 1
ATOM 692 O O . HIS A 1 87 ? -4.270 0.327 -3.421 1.00 82.06 87 HIS A O 1
ATOM 698 N N . LEU A 1 88 ? -4.570 0.505 -5.637 1.00 80.00 88 LEU A N 1
ATOM 699 C CA . LEU A 1 88 ? -6.029 0.339 -5.593 1.00 80.00 88 LEU A CA 1
ATOM 700 C C . LEU A 1 88 ? -6.466 -0.988 -4.949 1.00 80.00 88 LEU A C 1
ATOM 702 O O . LEU A 1 88 ? -7.438 -1.025 -4.195 1.00 80.00 88 LEU A O 1
ATOM 706 N N . ARG A 1 89 ? -5.743 -2.087 -5.207 1.00 81.94 89 ARG A N 1
ATOM 707 C CA . ARG A 1 89 ? -6.024 -3.388 -4.571 1.00 81.94 89 ARG A CA 1
ATOM 708 C C . ARG A 1 89 ? -5.742 -3.368 -3.073 1.00 81.94 89 ARG A C 1
ATOM 710 O O . ARG A 1 89 ? -6.540 -3.897 -2.305 1.00 81.94 89 ARG A O 1
ATOM 717 N N . MET A 1 90 ? -4.633 -2.757 -2.661 1.00 83.38 90 MET A N 1
ATOM 718 C CA . MET A 1 90 ? -4.313 -2.587 -1.244 1.00 83.38 90 MET A CA 1
ATOM 719 C C . MET A 1 90 ? -5.377 -1.728 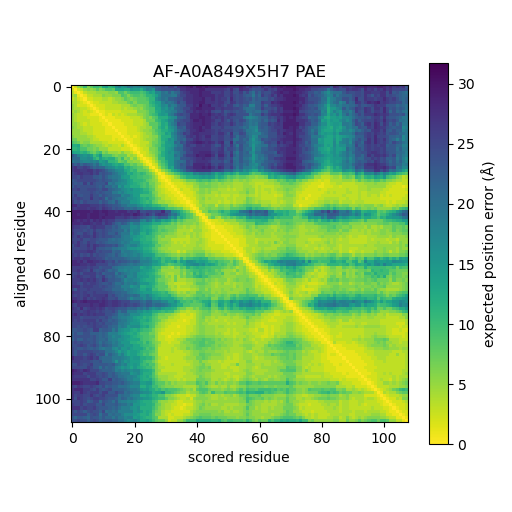-0.555 1.00 83.38 90 MET A C 1
ATOM 721 O O . MET A 1 90 ? -5.890 -2.118 0.489 1.00 83.38 90 MET A O 1
ATOM 725 N N . GLN A 1 91 ? -5.775 -0.611 -1.165 1.00 82.88 91 GLN A N 1
ATOM 726 C CA . GLN A 1 91 ? -6.821 0.257 -0.632 1.00 82.88 91 GLN A CA 1
ATOM 727 C C . GLN A 1 91 ? -8.151 -0.494 -0.464 1.00 82.88 91 GLN A C 1
ATOM 729 O O . GLN A 1 91 ? -8.792 -0.375 0.577 1.00 82.88 91 GLN A O 1
ATOM 734 N N . ALA A 1 92 ? -8.541 -1.320 -1.440 1.00 80.19 92 ALA A N 1
ATOM 735 C CA . ALA A 1 92 ? -9.718 -2.179 -1.320 1.00 80.19 92 ALA A CA 1
ATOM 736 C C . ALA A 1 92 ? -9.587 -3.199 -0.172 1.00 80.19 92 ALA A C 1
ATOM 738 O O . ALA A 1 92 ? -10.548 -3.424 0.558 1.00 80.19 92 ALA A O 1
ATOM 739 N N . SER A 1 93 ? -8.398 -3.781 0.025 1.00 81.69 93 SER A N 1
ATOM 740 C CA . SER A 1 93 ? -8.129 -4.694 1.145 1.00 81.69 93 SER A CA 1
ATOM 741 C C . SER A 1 93 ? -8.215 -3.997 2.503 1.00 81.69 9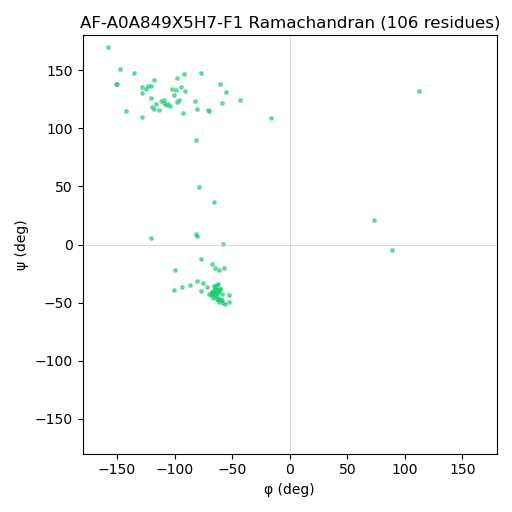3 SER A C 1
ATOM 743 O O . SER A 1 93 ? -8.713 -4.598 3.449 1.00 81.69 93 SER A O 1
ATOM 745 N N . LEU A 1 94 ? -7.747 -2.750 2.608 1.00 83.38 94 LEU A N 1
ATOM 746 C CA . LEU A 1 94 ? -7.814 -1.961 3.841 1.00 83.38 94 LEU A CA 1
ATOM 747 C C . LEU A 1 94 ? -9.261 -1.604 4.201 1.00 83.38 94 LEU A C 1
ATOM 749 O O . LEU A 1 94 ? -9.643 -1.726 5.359 1.00 83.38 94 LEU A O 1
ATOM 753 N N . TRP A 1 95 ? -10.088 -1.251 3.213 1.00 81.81 95 TRP A N 1
ATOM 754 C CA . TRP A 1 95 ? -11.531 -1.057 3.414 1.00 81.81 95 TRP A CA 1
ATOM 755 C C . TRP A 1 95 ? -12.279 -2.340 3.797 1.00 81.81 95 TRP A C 1
ATOM 757 O O . TRP A 1 95 ? -13.374 -2.270 4.346 1.00 81.81 95 TRP A O 1
ATOM 767 N N . GLY A 1 96 ? -11.702 -3.510 3.515 1.00 76.56 96 GLY A N 1
ATOM 768 C CA . GLY A 1 96 ? -12.247 -4.800 3.932 1.00 76.56 96 GLY A CA 1
ATOM 769 C C . GLY A 1 96 ? -12.009 -5.137 5.407 1.00 76.56 96 GLY A C 1
ATOM 770 O O . GLY A 1 96 ? -12.614 -6.088 5.901 1.00 76.56 96 GLY A O 1
ATOM 771 N N . VAL A 1 97 ? -11.148 -4.394 6.113 1.00 79.38 97 VAL A N 1
ATOM 772 C CA . VAL A 1 97 ? -10.853 -4.639 7.530 1.00 79.38 97 VAL A CA 1
ATOM 773 C C . VAL A 1 97 ? -11.971 -4.036 8.387 1.00 79.38 97 VAL A C 1
ATOM 775 O O . VAL A 1 97 ? -12.152 -2.813 8.383 1.00 79.38 97 VAL A O 1
ATOM 778 N N . PRO A 1 98 ? -12.732 -4.855 9.140 1.00 67.50 98 PRO A N 1
ATOM 779 C CA . PRO A 1 98 ? -13.709 -4.325 10.080 1.00 67.50 98 PRO A CA 1
ATOM 780 C C . PRO A 1 98 ? -12.961 -3.470 11.112 1.00 67.50 98 PRO A C 1
ATOM 782 O O . PRO A 1 98 ? -11.892 -3.867 11.564 1.00 67.50 98 PRO A O 1
ATOM 785 N N . MET A 1 99 ? -13.519 -2.312 11.479 1.00 79.31 99 MET A N 1
ATOM 786 C CA . MET A 1 99 ? -12.942 -1.292 12.384 1.00 79.31 99 MET A CA 1
ATOM 787 C C . MET A 1 99 ? -12.067 -0.202 11.749 1.00 79.31 99 MET A C 1
ATOM 789 O O . MET A 1 99 ? -11.689 0.735 12.456 1.00 79.31 99 MET A O 1
ATOM 793 N N . VAL A 1 100 ? -11.778 -0.254 10.444 1.00 81.06 100 VAL A N 1
ATOM 794 C CA . VAL A 1 100 ? -11.157 0.892 9.759 1.00 81.06 100 VAL A CA 1
ATOM 795 C C . VAL A 1 100 ? -12.177 2.020 9.626 1.00 81.06 100 VAL A C 1
ATOM 797 O O . VAL A 1 100 ? -13.201 1.876 8.962 1.00 81.06 100 VAL A O 1
ATOM 800 N N . GLU A 1 101 ? -11.897 3.148 10.277 1.00 82.50 101 GLU A N 1
ATOM 801 C CA . GLU A 1 101 ? -12.774 4.324 10.274 1.00 82.50 101 GLU A CA 1
ATOM 802 C C . GLU A 1 101 ? -12.381 5.307 9.173 1.00 82.50 101 GLU A C 1
ATOM 804 O O . GLU A 1 101 ? -13.238 5.950 8.564 1.00 82.50 101 GLU A O 1
ATOM 809 N N . ARG A 1 102 ? -11.075 5.437 8.912 1.00 83.69 102 ARG A N 1
ATOM 810 C CA . ARG A 1 102 ? -10.555 6.410 7.955 1.00 83.69 102 ARG A CA 1
ATOM 811 C C . ARG A 1 102 ? -9.273 5.926 7.294 1.00 83.69 102 ARG A C 1
ATOM 813 O O . ARG A 1 102 ? -8.379 5.404 7.953 1.00 83.69 102 ARG A O 1
ATOM 820 N N . ILE A 1 103 ? -9.181 6.161 5.989 1.00 85.62 103 ILE A N 1
ATOM 821 C CA . ILE A 1 103 ? -7.969 5.967 5.195 1.00 85.62 103 ILE A CA 1
ATOM 822 C C . ILE A 1 103 ? -7.725 7.266 4.430 1.00 85.62 103 ILE A C 1
ATOM 824 O O . ILE A 1 103 ? -8.476 7.587 3.510 1.00 85.62 103 ILE A O 1
ATOM 828 N N . ASP A 1 104 ? -6.684 8.003 4.799 1.00 86.12 104 ASP A N 1
ATOM 829 C CA . ASP A 1 104 ? -6.189 9.126 4.009 1.00 86.12 104 ASP A CA 1
ATOM 830 C C . ASP A 1 104 ? -4.994 8.651 3.182 1.00 86.12 104 ASP A C 1
ATOM 832 O O . ASP A 1 104 ? -4.096 7.987 3.696 1.00 86.12 104 ASP A O 1
ATOM 836 N N . ILE A 1 105 ? -4.978 8.979 1.893 1.00 86.12 105 ILE A N 1
ATOM 837 C CA . ILE A 1 105 ? -3.888 8.635 0.978 1.00 86.12 105 ILE A CA 1
ATOM 838 C C . ILE A 1 105 ? -3.445 9.902 0.265 1.00 86.12 105 ILE A C 1
ATOM 840 O O . ILE A 1 105 ? -4.265 10.672 -0.237 1.00 86.12 105 ILE A O 1
ATOM 844 N N . LYS A 1 106 ? -2.134 10.082 0.174 1.00 85.88 106 LYS A N 1
ATOM 845 C CA . LYS A 1 106 ? -1.481 11.139 -0.581 1.00 85.88 106 LYS A CA 1
ATOM 846 C C . LYS A 1 106 ? -0.487 10.519 -1.555 1.00 85.88 106 LYS A C 1
ATOM 848 O O . LYS A 1 106 ? 0.283 9.641 -1.184 1.00 85.88 106 LYS A O 1
ATOM 853 N N . VAL A 1 107 ? -0.516 10.988 -2.797 1.00 84.06 107 VAL A N 1
ATOM 854 C CA . VAL A 1 107 ? 0.506 10.673 -3.803 1.00 84.06 107 VAL A CA 1
ATOM 855 C C . VAL A 1 107 ? 1.589 11.745 -3.714 1.00 84.06 107 VAL A C 1
ATOM 857 O O . VAL A 1 107 ? 1.251 12.932 -3.632 1.00 84.06 107 VAL A O 1
ATOM 860 N N . LEU A 1 108 ? 2.855 11.331 -3.675 1.00 77.06 108 LEU A N 1
ATOM 861 C CA . LEU A 1 108 ? 4.027 12.211 -3.634 1.00 77.06 108 LEU A CA 1
ATOM 862 C C . LEU A 1 108 ? 4.678 12.358 -5.017 1.00 77.06 108 LEU A C 1
ATOM 864 O O . LEU A 1 108 ? 4.617 11.402 -5.826 1.00 77.06 108 LEU A O 1
#

Solvent-accessible surface area (backbone atoms only — not comparable to full-atom values): 5977 Å² total; per-residue (Å²): 117,68,67,63,51,54,51,51,54,50,53,50,53,48,51,51,49,50,48,52,53,46,45,58,63,71,61,33,70,68,40,42,37,40,36,39,39,34,30,62,52,89,49,68,64,53,55,50,54,53,50,50,59,61,62,42,97,78,48,52,71,78,42,79,47,77,46,77,44,97,85,36,39,35,36,39,40,38,31,33,36,34,32,66,76,54,49,55,52,41,52,53,54,50,71,64,42,77,53,58,77,44,75,52,76,44,79,106